Protein AF-A0A9E5MXY4-F1 (afdb_monomer_lite)

Structure (mmCIF, N/CA/C/O backbone):
data_AF-A0A9E5MXY4-F1
#
_entry.id   AF-A0A9E5MXY4-F1
#
loop_
_atom_site.group_PDB
_atom_site.id
_atom_site.type_symbol
_atom_site.label_atom_id
_atom_site.label_alt_id
_atom_site.label_comp_id
_atom_site.label_asym_id
_atom_site.label_entity_id
_atom_site.label_seq_id
_atom_site.pdbx_PDB_ins_code
_atom_site.Cartn_x
_atom_site.Cartn_y
_atom_site.Cartn_z
_atom_site.occupancy
_atom_site.B_iso_or_equiv
_atom_site.auth_seq_id
_atom_site.auth_comp_id
_atom_site.auth_asym_id
_atom_site.auth_atom_id
_atom_site.pdbx_PDB_model_num
ATOM 1 N N . GLY A 1 1 ? 35.445 -5.112 -4.995 1.00 61.84 1 GLY A N 1
ATOM 2 C CA . GLY A 1 1 ? 35.566 -5.121 -6.469 1.00 61.84 1 GLY A CA 1
ATOM 3 C C . GLY A 1 1 ? 35.209 -3.754 -7.022 1.00 61.84 1 GLY A C 1
ATOM 4 O O . GLY A 1 1 ? 34.317 -3.126 -6.463 1.00 61.84 1 GLY A O 1
ATOM 5 N N . ARG A 1 2 ? 35.888 -3.302 -8.089 1.00 61.91 2 ARG A N 1
ATOM 6 C CA . ARG A 1 2 ? 35.832 -1.924 -8.640 1.00 61.91 2 ARG A CA 1
ATOM 7 C C . ARG A 1 2 ? 34.419 -1.386 -8.935 1.00 61.91 2 ARG A C 1
ATOM 9 O O . ARG A 1 2 ? 34.213 -0.185 -8.882 1.00 61.91 2 ARG A O 1
ATOM 16 N N . VAL A 1 3 ? 33.445 -2.263 -9.176 1.00 61.88 3 VAL A N 1
ATOM 17 C CA . VAL A 1 3 ? 32.044 -1.904 -9.463 1.00 61.88 3 VAL A CA 1
ATOM 18 C C . VAL A 1 3 ? 31.298 -1.352 -8.233 1.00 61.88 3 VAL A C 1
ATOM 20 O O . VAL A 1 3 ? 30.581 -0.363 -8.342 1.00 61.88 3 VAL A O 1
ATOM 23 N N . ARG A 1 4 ? 31.509 -1.923 -7.036 1.00 56.97 4 ARG A N 1
ATOM 24 C CA . ARG A 1 4 ? 30.796 -1.516 -5.804 1.00 56.97 4 ARG A CA 1
ATOM 25 C C . ARG A 1 4 ? 31.234 -0.142 -5.281 1.00 56.97 4 ARG A C 1
ATOM 27 O O . ARG A 1 4 ? 30.448 0.538 -4.635 1.00 56.97 4 ARG A O 1
ATOM 34 N N . SER A 1 5 ? 32.482 0.253 -5.533 1.00 64.44 5 SER A N 1
ATOM 35 C CA . SER A 1 5 ? 33.083 1.457 -4.940 1.00 64.44 5 SER A CA 1
ATOM 36 C C . SER A 1 5 ? 32.657 2.771 -5.606 1.00 64.44 5 SER A C 1
ATOM 38 O O . SER A 1 5 ? 32.791 3.808 -4.971 1.00 64.44 5 SER A O 1
ATOM 40 N N . PHE A 1 6 ? 32.135 2.740 -6.841 1.00 71.62 6 PHE A N 1
ATOM 41 C CA . PHE A 1 6 ? 31.825 3.959 -7.612 1.00 71.62 6 PHE A CA 1
ATOM 42 C C . PHE A 1 6 ? 30.380 4.047 -8.134 1.00 71.62 6 PHE A C 1
ATOM 44 O O . PHE A 1 6 ? 29.946 5.132 -8.500 1.00 71.62 6 PHE A O 1
ATOM 51 N N . PHE A 1 7 ? 29.616 2.946 -8.145 1.00 74.25 7 PHE A N 1
ATOM 52 C CA . PHE A 1 7 ? 28.270 2.897 -8.748 1.00 74.25 7 PHE A CA 1
ATOM 53 C C . PHE A 1 7 ? 27.161 2.477 -7.771 1.00 74.25 7 PHE A C 1
ATOM 55 O O . PHE A 1 7 ? 26.066 2.095 -8.186 1.00 74.25 7 PHE A O 1
ATOM 62 N N . GLY A 1 8 ? 27.439 2.515 -6.465 1.00 83.25 8 GLY A N 1
ATOM 63 C CA . GLY A 1 8 ? 26.486 2.095 -5.440 1.00 83.25 8 GLY A CA 1
ATOM 64 C C . GLY A 1 8 ? 26.069 0.628 -5.595 1.00 83.25 8 GLY A C 1
ATOM 65 O O . GLY A 1 8 ? 26.885 -0.247 -5.895 1.00 83.25 8 GLY A O 1
ATOM 66 N N . ASN A 1 9 ? 24.785 0.339 -5.370 1.00 89.06 9 ASN A N 1
ATOM 67 C CA . ASN A 1 9 ? 24.252 -1.017 -5.498 1.00 89.06 9 ASN A CA 1
ATOM 68 C C . ASN A 1 9 ? 23.867 -1.335 -6.952 1.00 89.06 9 ASN A C 1
ATOM 70 O O . ASN A 1 9 ? 22.700 -1.266 -7.340 1.00 89.06 9 ASN A O 1
ATOM 74 N N . THR A 1 10 ? 24.858 -1.724 -7.753 1.00 89.44 10 THR A N 1
ATOM 75 C CA . THR A 1 10 ? 24.686 -2.037 -9.180 1.00 89.44 10 THR A CA 1
ATOM 76 C C . THR A 1 10 ? 23.629 -3.114 -9.442 1.00 89.44 10 THR A C 1
ATOM 78 O O . THR A 1 10 ? 22.889 -3.012 -10.415 1.00 89.44 10 THR A O 1
ATOM 81 N N . GLY A 1 11 ? 23.489 -4.115 -8.566 1.00 90.31 11 GLY A N 1
ATOM 82 C CA . GLY A 1 11 ? 22.468 -5.157 -8.724 1.00 90.31 11 GLY A CA 1
ATOM 83 C C . GLY A 1 11 ? 21.037 -4.613 -8.643 1.00 90.31 11 GLY A C 1
ATOM 84 O O . GLY A 1 11 ? 20.167 -5.040 -9.400 1.00 90.31 11 GLY A O 1
ATOM 85 N N . VAL A 1 12 ? 20.788 -3.627 -7.775 1.00 92.81 12 VAL A N 1
ATOM 86 C CA . VAL A 1 12 ? 19.482 -2.949 -7.688 1.00 92.81 12 VAL A CA 1
ATOM 87 C C . VAL A 1 12 ? 19.212 -2.114 -8.940 1.00 92.81 12 VAL A C 1
ATOM 89 O O . VAL A 1 12 ? 18.092 -2.133 -9.448 1.00 92.81 12 VAL A O 1
ATOM 92 N N . LEU A 1 13 ? 20.235 -1.447 -9.482 1.00 91.94 13 LEU A N 1
ATOM 93 C CA . LEU A 1 13 ? 20.106 -0.688 -10.729 1.00 91.94 13 LEU A CA 1
ATOM 94 C C . LEU A 1 13 ? 19.746 -1.596 -11.911 1.00 91.94 13 LEU A C 1
ATOM 96 O O . LEU A 1 13 ? 18.843 -1.271 -12.675 1.00 91.94 13 LEU A O 1
ATOM 100 N N . VAL A 1 14 ? 20.377 -2.769 -12.020 1.00 95.06 14 VAL A N 1
ATOM 101 C CA . VAL A 1 14 ? 20.033 -3.756 -13.057 1.00 95.06 14 VAL A CA 1
ATOM 102 C C . VAL A 1 14 ? 18.576 -4.206 -12.923 1.00 95.06 14 VAL A C 1
ATOM 104 O O . VAL A 1 14 ? 17.852 -4.213 -13.914 1.00 95.06 14 VAL A O 1
ATOM 107 N N . ARG A 1 15 ? 18.101 -4.504 -11.704 1.00 96.31 15 ARG A N 1
ATOM 108 C CA . ARG A 1 15 ? 16.687 -4.863 -11.471 1.00 96.31 15 ARG A CA 1
ATOM 109 C C . ARG A 1 15 ? 15.727 -3.758 -11.917 1.00 96.31 15 ARG A C 1
ATOM 111 O O . ARG A 1 15 ? 14.704 -4.059 -12.526 1.00 96.31 15 ARG A O 1
ATOM 118 N N . MET A 1 16 ? 16.060 -2.500 -11.630 1.00 96.00 16 MET A N 1
ATOM 119 C CA . MET A 1 16 ? 15.270 -1.339 -12.044 1.00 96.00 16 MET A CA 1
ATOM 120 C C . MET A 1 16 ? 15.221 -1.203 -13.572 1.00 96.00 16 MET A C 1
ATOM 122 O O . MET A 1 16 ? 14.133 -1.072 -14.129 1.00 96.00 16 MET A O 1
ATOM 126 N N . VAL A 1 17 ? 16.360 -1.329 -14.259 1.00 97.50 17 VAL A N 1
ATOM 127 C CA . VAL A 1 17 ? 16.419 -1.281 -15.730 1.00 97.50 17 VAL A CA 1
ATOM 128 C C . VAL A 1 17 ? 15.615 -2.424 -16.352 1.00 97.50 17 VAL A C 1
ATOM 130 O O . VAL A 1 17 ? 14.808 -2.181 -17.246 1.00 97.50 17 VAL A O 1
ATOM 133 N N . CYS A 1 18 ? 15.758 -3.655 -15.849 1.00 98.12 18 CYS A N 1
ATOM 134 C CA . CYS A 1 18 ? 14.956 -4.790 -16.311 1.00 98.12 18 CYS A CA 1
ATOM 135 C C . CYS A 1 18 ? 13.452 -4.533 -16.139 1.00 98.12 18 CYS A C 1
ATOM 137 O O . CYS A 1 18 ? 12.685 -4.826 -17.052 1.00 98.12 18 CYS A O 1
ATOM 139 N N . TYR A 1 19 ? 13.026 -3.958 -15.009 1.00 98.19 19 TYR A N 1
ATOM 140 C CA . TYR A 1 19 ? 11.623 -3.611 -14.768 1.00 98.19 19 TYR A CA 1
ATOM 141 C C . TYR A 1 19 ? 11.105 -2.575 -15.776 1.00 98.19 19 TYR A C 1
ATOM 143 O O . TYR A 1 19 ? 10.071 -2.796 -16.407 1.00 98.19 19 TYR A O 1
ATOM 151 N N . LEU A 1 20 ? 11.843 -1.477 -15.976 1.00 98.19 20 LEU A N 1
ATOM 152 C CA . LEU A 1 20 ? 11.464 -0.429 -16.927 1.00 98.19 20 LEU A CA 1
ATOM 153 C C . LEU A 1 20 ? 11.340 -0.970 -18.354 1.00 98.19 20 LEU A C 1
ATOM 155 O O . LEU A 1 20 ? 10.332 -0.728 -19.015 1.00 98.19 20 LEU A O 1
ATOM 159 N N . LEU A 1 21 ? 12.345 -1.722 -18.814 1.00 98.12 21 LEU A N 1
ATOM 160 C CA . LEU A 1 21 ? 12.373 -2.265 -20.172 1.00 98.12 21 LEU A CA 1
ATOM 161 C C . LEU A 1 21 ? 11.297 -3.334 -20.394 1.00 98.12 21 LEU A C 1
ATOM 163 O O . LEU A 1 21 ? 10.699 -3.367 -21.464 1.00 98.12 21 LEU A O 1
ATOM 167 N N . SER A 1 22 ? 11.007 -4.170 -19.390 1.00 98.19 22 SER A N 1
ATOM 168 C CA . SER A 1 22 ? 9.979 -5.219 -19.508 1.00 98.19 22 SER A CA 1
ATOM 169 C C . SER A 1 22 ? 8.564 -4.648 -19.605 1.00 98.19 22 SER A C 1
ATOM 171 O O . SER A 1 22 ? 7.704 -5.236 -20.255 1.00 98.19 22 SER A O 1
ATOM 173 N N . HIS A 1 23 ? 8.300 -3.512 -18.951 1.00 98.19 23 HIS A N 1
ATOM 174 C CA . HIS A 1 23 ? 6.985 -2.873 -18.990 1.00 98.19 23 HIS A CA 1
ATOM 175 C C . HIS A 1 23 ? 6.825 -1.892 -20.158 1.00 98.19 23 HIS A C 1
ATOM 177 O O . HIS A 1 23 ? 5.727 -1.783 -20.711 1.00 98.19 23 HIS A O 1
ATOM 183 N N . GLY A 1 24 ? 7.880 -1.161 -20.524 1.00 98.25 24 GLY A N 1
ATOM 184 C CA . GLY A 1 24 ? 7.789 -0.060 -21.480 1.00 98.25 24 GLY A CA 1
ATOM 185 C C . GLY A 1 24 ? 6.868 1.082 -21.004 1.00 98.25 24 GLY A C 1
ATOM 186 O O . GLY A 1 24 ? 6.272 1.012 -19.924 1.00 98.25 24 GLY A O 1
ATOM 187 N N . PRO A 1 25 ? 6.718 2.157 -21.796 1.00 98.12 25 PRO A N 1
ATOM 188 C CA . PRO A 1 25 ? 5.959 3.344 -21.389 1.00 98.12 25 PRO A CA 1
ATOM 189 C C . PRO A 1 25 ? 4.484 3.034 -21.086 1.00 98.12 25 PRO A C 1
ATOM 191 O O . PRO A 1 25 ? 3.965 3.421 -20.036 1.00 98.12 25 PRO A O 1
ATOM 194 N N . ASP A 1 26 ? 3.818 2.271 -21.954 1.00 98.25 26 ASP A N 1
ATOM 195 C CA . ASP A 1 26 ? 2.404 1.935 -21.769 1.00 98.25 26 ASP A CA 1
ATOM 196 C C . ASP A 1 26 ? 2.180 0.970 -20.602 1.00 98.25 26 ASP A C 1
ATOM 198 O O . ASP A 1 26 ? 1.177 1.066 -19.892 1.00 98.25 26 ASP A O 1
ATOM 202 N N . GLY A 1 27 ? 3.111 0.037 -20.372 1.00 98.44 27 GLY A N 1
ATOM 203 C CA . GLY A 1 27 ? 3.033 -0.883 -19.241 1.00 98.44 27 GLY A CA 1
ATOM 204 C C . GLY A 1 27 ? 3.195 -0.159 -17.913 1.00 98.44 27 GLY A C 1
ATOM 205 O O . GLY A 1 27 ? 2.398 -0.392 -17.008 1.00 98.44 27 GLY A O 1
ATOM 206 N N . LEU A 1 28 ? 4.149 0.771 -17.812 1.00 98.44 28 LEU A N 1
ATOM 207 C CA . LEU A 1 28 ? 4.334 1.588 -16.611 1.00 98.44 28 LEU A CA 1
ATOM 208 C C . LEU A 1 28 ? 3.105 2.462 -16.328 1.00 98.44 28 LEU A C 1
ATOM 210 O O . LEU A 1 28 ? 2.667 2.554 -15.179 1.00 98.44 28 LEU A O 1
ATOM 214 N N . ARG A 1 29 ? 2.481 3.026 -17.372 1.00 98.38 29 ARG A N 1
ATOM 215 C CA . ARG A 1 29 ? 1.210 3.751 -17.233 1.00 98.38 29 ARG A CA 1
ATOM 216 C C . ARG A 1 29 ? 0.104 2.856 -16.668 1.00 98.38 29 ARG A C 1
ATOM 218 O O . ARG A 1 29 ? -0.583 3.266 -15.733 1.00 98.38 29 ARG A O 1
ATOM 225 N N . ARG A 1 30 ? -0.043 1.631 -17.186 1.00 98.44 30 ARG A N 1
ATOM 226 C CA . ARG A 1 30 ? -1.027 0.657 -16.680 1.00 98.44 30 ARG A CA 1
ATOM 227 C C . ARG A 1 30 ? -0.751 0.245 -15.237 1.00 98.44 30 ARG A C 1
ATOM 229 O O . ARG A 1 30 ? -1.693 0.151 -14.459 1.00 98.44 30 ARG A O 1
ATOM 236 N N . VAL A 1 31 ? 0.512 0.037 -14.857 1.00 98.31 31 VAL A N 1
ATOM 237 C CA . VAL A 1 31 ? 0.884 -0.278 -13.465 1.00 98.31 31 VAL A CA 1
ATOM 238 C C . VAL A 1 31 ? 0.403 0.823 -12.520 1.00 98.31 31 VAL A C 1
ATOM 240 O O . VAL A 1 31 ? -0.267 0.525 -11.533 1.00 98.31 31 VAL A O 1
ATOM 243 N N . ALA A 1 32 ? 0.679 2.090 -12.842 1.00 98.19 32 ALA A N 1
ATOM 244 C CA . ALA A 1 32 ? 0.254 3.218 -12.016 1.00 98.19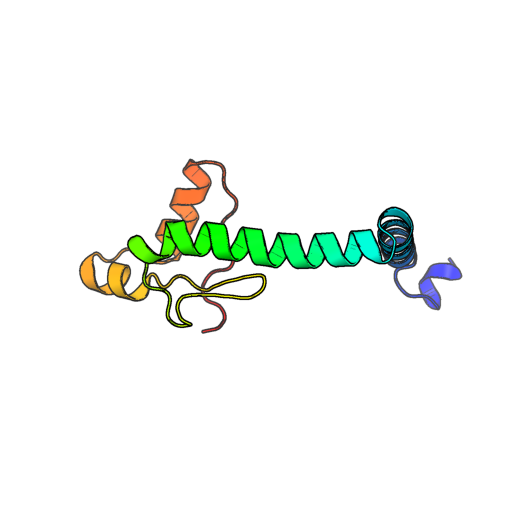 32 ALA A CA 1
ATOM 245 C C . ALA A 1 32 ? -1.280 3.330 -11.926 1.00 98.19 32 ALA A C 1
ATOM 247 O O . ALA A 1 32 ? -1.830 3.526 -10.843 1.00 98.19 32 ALA A O 1
ATOM 248 N N . GLN A 1 33 ? -1.985 3.154 -13.048 1.00 98.38 33 GLN A N 1
ATOM 249 C CA . GLN A 1 33 ? -3.451 3.166 -13.079 1.00 98.38 33 GLN A CA 1
ATOM 250 C C . GLN A 1 33 ? -4.054 2.034 -12.238 1.00 98.38 33 GLN A C 1
ATOM 252 O O . GLN A 1 33 ? -4.985 2.272 -11.469 1.00 98.38 33 GLN A O 1
ATOM 257 N N . ASN A 1 34 ? -3.495 0.826 -12.335 1.00 98.56 34 ASN A N 1
ATOM 258 C CA . ASN A 1 34 ? -3.945 -0.328 -11.564 1.00 98.56 34 ASN A CA 1
ATOM 259 C C . ASN A 1 34 ? -3.684 -0.152 -10.065 1.00 98.56 34 ASN A C 1
ATOM 261 O O . ASN A 1 34 ? -4.532 -0.536 -9.265 1.00 98.56 34 ASN A O 1
ATOM 265 N N . ALA A 1 35 ? -2.565 0.463 -9.668 1.00 98.50 35 ALA A N 1
ATOM 266 C CA . ALA A 1 35 ? -2.299 0.772 -8.262 1.00 98.50 35 ALA A CA 1
ATOM 267 C C . ALA A 1 35 ? -3.395 1.676 -7.671 1.00 98.50 35 ALA A C 1
ATOM 269 O O . ALA A 1 35 ? -3.953 1.370 -6.617 1.00 98.50 35 ALA A O 1
ATOM 270 N N . VAL A 1 36 ? -3.773 2.736 -8.396 1.00 98.19 36 VAL A N 1
ATOM 271 C CA . VAL A 1 36 ? -4.858 3.639 -7.982 1.00 98.19 36 VAL A CA 1
ATOM 272 C C . VAL A 1 36 ? -6.212 2.925 -7.971 1.00 98.19 36 VAL A C 1
ATOM 274 O O . VAL A 1 36 ? -6.985 3.075 -7.025 1.00 98.19 36 VAL A O 1
ATOM 277 N N . LEU A 1 37 ? -6.511 2.122 -8.995 1.00 98.25 37 LEU A N 1
ATOM 278 C CA . LEU A 1 37 ? -7.764 1.368 -9.075 1.00 98.25 37 LEU A CA 1
ATOM 279 C C . LEU A 1 37 ? -7.911 0.387 -7.904 1.00 98.25 37 LEU A C 1
ATOM 281 O O . LEU A 1 37 ? -8.950 0.371 -7.246 1.00 98.25 37 LEU A O 1
ATOM 285 N N . ASN A 1 38 ? -6.868 -0.391 -7.615 1.00 98.44 38 ASN A N 1
ATOM 286 C CA . ASN A 1 38 ? -6.872 -1.385 -6.544 1.00 98.44 38 ASN A CA 1
ATOM 287 C C . ASN A 1 38 ? -7.060 -0.734 -5.167 1.00 98.44 38 ASN A C 1
ATOM 289 O O . ASN A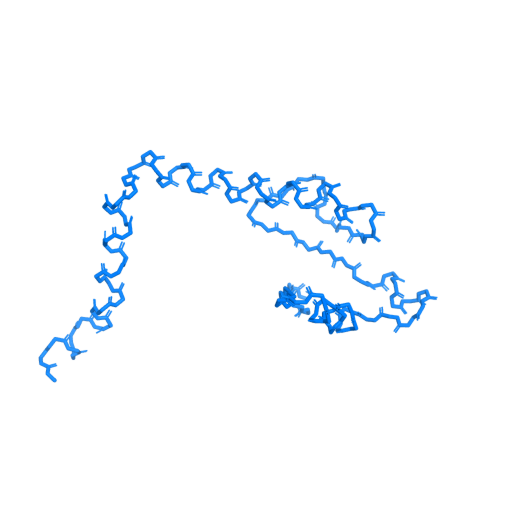 1 38 ? -7.857 -1.222 -4.363 1.00 98.44 38 ASN A O 1
ATOM 293 N N . ALA A 1 39 ? -6.383 0.389 -4.909 1.00 97.69 39 ALA A N 1
ATOM 294 C CA . ALA A 1 39 ? -6.534 1.132 -3.660 1.00 97.69 39 ALA A CA 1
ATOM 295 C C . ALA A 1 39 ? -7.967 1.652 -3.478 1.00 97.69 39 ALA A C 1
ATOM 297 O O . ALA A 1 39 ? -8.567 1.461 -2.421 1.00 97.69 39 ALA A O 1
ATOM 298 N N . ASN A 1 40 ? -8.561 2.226 -4.528 1.00 97.50 40 ASN A N 1
ATOM 299 C CA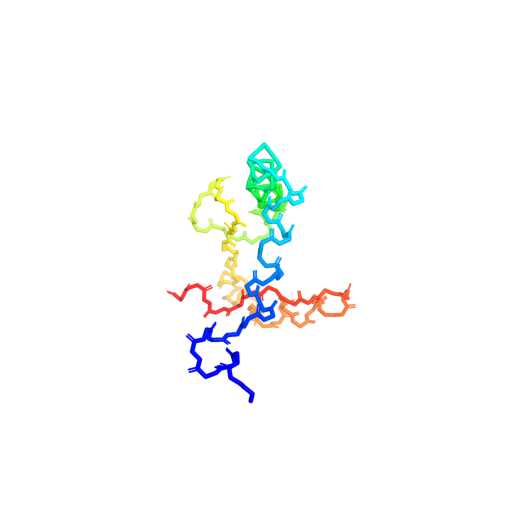 . ASN A 1 40 ? -9.939 2.717 -4.478 1.00 97.50 40 ASN A CA 1
ATOM 300 C C . ASN A 1 40 ? -10.975 1.589 -4.371 1.00 97.50 40 ASN A C 1
ATOM 302 O O . ASN A 1 40 ? -11.998 1.752 -3.701 1.00 97.50 40 ASN A O 1
ATOM 306 N N . TYR A 1 41 ? -10.711 0.429 -4.978 1.00 97.75 41 TYR A N 1
ATOM 307 C CA . TYR A 1 41 ? -11.544 -0.753 -4.787 1.00 97.75 41 TYR A CA 1
ATOM 308 C C . TYR A 1 41 ? -11.550 -1.179 -3.315 1.00 97.75 41 TYR A C 1
ATOM 310 O O . TYR A 1 41 ? -12.624 -1.305 -2.727 1.00 97.75 41 TYR A O 1
ATOM 318 N N . LEU A 1 42 ? -10.380 -1.320 -2.685 1.00 96.62 42 LEU A N 1
ATOM 319 C CA . LEU A 1 42 ? -10.293 -1.659 -1.261 1.00 96.62 42 LEU A CA 1
ATOM 320 C C . LEU A 1 42 ? -10.938 -0.589 -0.373 1.00 96.62 42 LEU A C 1
ATOM 322 O O . LEU A 1 42 ? -11.710 -0.932 0.522 1.00 96.62 42 LEU A O 1
ATOM 326 N N . LEU A 1 43 ? -10.716 0.694 -0.667 1.00 96.31 43 LEU A N 1
ATOM 327 C CA . LEU A 1 43 ? -11.366 1.808 0.024 1.00 96.31 43 LEU A CA 1
ATOM 328 C C . LEU A 1 43 ? -12.895 1.667 0.006 1.00 96.31 43 LEU A C 1
ATOM 330 O O . LEU A 1 43 ? -13.541 1.799 1.046 1.00 96.31 43 LEU A O 1
ATOM 334 N N . SER A 1 44 ? -13.480 1.336 -1.151 1.00 95.56 44 SER A N 1
ATOM 335 C CA . SER A 1 44 ? -14.931 1.151 -1.293 1.00 95.56 44 SER A CA 1
ATOM 336 C C . SER A 1 44 ? -15.487 0.040 -0.399 1.00 95.56 44 SER A C 1
ATOM 338 O O . SER A 1 44 ? -16.631 0.121 0.038 1.00 95.56 44 SER A O 1
ATOM 340 N N . ARG A 1 45 ? -14.670 -0.972 -0.083 1.00 95.19 45 ARG A N 1
ATOM 341 C CA . ARG A 1 45 ? -15.042 -2.099 0.782 1.00 95.19 45 ARG A CA 1
ATOM 342 C C . ARG A 1 45 ? -14.822 -1.789 2.263 1.00 95.19 45 ARG A C 1
ATOM 344 O O . ARG A 1 45 ? -15.603 -2.243 3.092 1.00 95.19 45 ARG A O 1
ATOM 351 N N . VAL A 1 46 ? -13.782 -1.022 2.594 1.00 94.69 46 VAL A N 1
ATOM 352 C CA . VAL A 1 46 ? -13.352 -0.768 3.981 1.00 94.69 46 VAL A CA 1
ATOM 353 C C . VAL A 1 46 ? -14.059 0.428 4.615 1.00 94.69 46 VAL A C 1
ATOM 355 O O . VAL A 1 46 ? -14.345 0.385 5.811 1.00 94.69 46 VAL A O 1
ATOM 358 N N . LYS A 1 47 ? -14.402 1.469 3.844 1.00 93.44 47 LYS A N 1
ATOM 359 C CA . LYS A 1 47 ? -14.970 2.730 4.368 1.00 93.44 47 LYS A CA 1
ATOM 360 C C . LYS A 1 47 ? -16.288 2.579 5.139 1.00 93.44 47 LYS A C 1
ATOM 362 O O . LYS A 1 47 ? -16.682 3.476 5.875 1.00 93.44 47 LYS A O 1
ATOM 367 N N . HIS A 1 48 ? -16.984 1.460 4.950 1.00 91.38 48 HIS A N 1
ATOM 368 C CA . HIS A 1 48 ? -18.220 1.130 5.664 1.00 91.38 48 HIS A CA 1
ATOM 369 C C . HIS A 1 48 ? -17.971 0.456 7.025 1.00 91.38 48 HIS A C 1
ATOM 371 O O . HIS A 1 48 ? -18.898 0.326 7.817 1.00 91.38 48 HIS A O 1
ATOM 377 N N . ILE A 1 49 ? -16.734 0.024 7.289 1.00 92.88 49 ILE A N 1
ATOM 378 C CA . ILE A 1 49 ? -16.320 -0.716 8.490 1.00 92.88 49 ILE A CA 1
ATOM 379 C C . ILE A 1 49 ? -15.476 0.181 9.401 1.00 92.88 49 ILE A C 1
ATOM 381 O O . ILE A 1 49 ? -15.700 0.226 10.609 1.00 92.88 49 ILE A O 1
ATOM 385 N N . LEU A 1 50 ? -14.513 0.903 8.823 1.00 93.69 50 LEU A N 1
ATOM 386 C CA . LEU A 1 50 ? -13.629 1.824 9.534 1.00 93.69 50 LEU A CA 1
ATOM 387 C C . LEU A 1 50 ? -13.741 3.234 8.936 1.00 93.69 50 LEU A C 1
ATOM 389 O O . LEU A 1 50 ? -13.779 3.362 7.710 1.00 93.69 50 LEU A O 1
ATOM 393 N N . PRO A 1 51 ? -13.759 4.293 9.767 1.00 92.75 51 PRO A N 1
ATOM 394 C CA . PRO A 1 51 ? -13.678 5.670 9.289 1.00 92.75 51 PRO A CA 1
ATOM 395 C C . PRO A 1 51 ? -12.439 5.917 8.417 1.00 92.75 51 PRO A C 1
ATOM 397 O O . PRO A 1 51 ? -11.336 5.509 8.777 1.00 92.75 51 PRO A O 1
ATOM 400 N N . VAL A 1 52 ? -12.611 6.639 7.308 1.00 93.19 52 VAL A N 1
ATOM 401 C CA . VAL A 1 52 ? -11.526 7.073 6.413 1.00 93.19 52 VAL A CA 1
ATOM 402 C C . VAL A 1 52 ? -11.540 8.606 6.359 1.00 93.19 52 VAL A C 1
ATOM 404 O O . VAL A 1 52 ? -12.500 9.163 5.824 1.00 93.19 52 VAL A O 1
ATOM 407 N N . PRO A 1 53 ? -10.544 9.296 6.945 1.00 83.00 53 PRO A N 1
ATOM 408 C CA . PRO A 1 53 ? -10.580 10.751 7.097 1.00 83.00 53 PRO A CA 1
ATOM 409 C C . PRO A 1 53 ? -10.459 11.521 5.771 1.00 83.00 53 PRO A C 1
ATOM 411 O O . PRO A 1 53 ? -11.168 12.506 5.586 1.00 83.00 53 PRO A O 1
ATOM 414 N N . ASP A 1 54 ? -9.653 11.044 4.817 1.00 77.50 54 ASP A N 1
ATOM 415 C CA . ASP A 1 54 ? -9.318 11.788 3.586 1.00 77.50 54 ASP A CA 1
ATOM 416 C C . ASP A 1 54 ? -10.305 11.588 2.413 1.00 77.50 54 ASP A C 1
ATOM 418 O O . ASP A 1 54 ? -9.972 11.775 1.242 1.00 77.50 54 ASP A O 1
ATOM 422 N N . GLY A 1 55 ? -11.562 11.244 2.709 1.00 71.56 55 GLY A N 1
ATOM 423 C CA . GLY A 1 55 ? -12.661 11.293 1.738 1.00 71.56 55 GLY A CA 1
ATOM 424 C C . GLY A 1 55 ? -12.958 9.995 0.970 1.00 71.56 55 GLY A C 1
ATOM 425 O O . GLY A 1 55 ? -12.692 8.884 1.421 1.00 71.56 55 GLY A O 1
ATOM 426 N N . GLN A 1 56 ? -13.631 10.137 -0.182 1.00 82.81 56 GLN A N 1
ATOM 427 C CA . GLN A 1 56 ? -14.261 9.028 -0.930 1.00 82.81 56 GLN A CA 1
ATOM 428 C C . GLN A 1 56 ? -13.363 8.387 -1.999 1.00 82.81 56 GLN A C 1
ATOM 430 O O . GLN A 1 56 ? -13.727 7.344 -2.547 1.00 82.81 56 GLN A O 1
ATOM 435 N N . ARG A 1 57 ? -12.232 9.020 -2.327 1.00 91.88 57 ARG A N 1
ATOM 436 C CA . ARG A 1 57 ? -11.300 8.588 -3.372 1.00 91.88 57 ARG A CA 1
ATOM 437 C C . ARG A 1 57 ? -9.871 8.862 -2.925 1.00 91.88 57 ARG A C 1
ATOM 439 O O . ARG A 1 57 ? -9.612 9.901 -2.332 1.00 91.88 57 ARG A O 1
ATOM 446 N N . CYS A 1 58 ? -8.955 7.969 -3.267 1.00 94.81 58 CYS A N 1
ATOM 447 C CA . CYS A 1 58 ? -7.538 8.098 -2.951 1.00 94.81 58 CYS A CA 1
ATOM 448 C C . CYS A 1 58 ? -6.643 7.891 -4.184 1.00 94.81 58 CYS A C 1
ATOM 450 O O . CYS A 1 58 ? -7.129 7.598 -5.281 1.00 94.81 58 CYS A O 1
ATOM 452 N N . MET A 1 59 ? -5.330 8.067 -4.007 1.00 95.44 59 MET A N 1
ATOM 453 C CA . MET A 1 59 ? -4.330 7.715 -5.019 1.00 95.44 59 MET A CA 1
ATOM 454 C C . MET A 1 59 ? -3.973 6.227 -4.891 1.00 95.44 59 MET A C 1
ATOM 456 O O . MET A 1 59 ? -4.836 5.388 -5.120 1.00 95.44 59 MET A O 1
ATOM 460 N N . HIS A 1 60 ? -2.731 5.876 -4.559 1.00 96.75 60 HIS A N 1
ATOM 461 C CA . HIS A 1 60 ? -2.273 4.480 -4.505 1.00 96.75 60 HIS A CA 1
ATOM 462 C C . HIS A 1 60 ? -2.405 3.833 -3.115 1.00 96.75 60 HIS A C 1
ATOM 464 O O . HIS A 1 60 ? -2.088 2.658 -2.959 1.00 96.75 60 HIS A O 1
ATOM 470 N N . GLU A 1 61 ? -2.890 4.577 -2.121 1.00 96.44 61 GLU A N 1
ATOM 471 C CA . GLU A 1 61 ? -3.090 4.127 -0.742 1.00 96.44 61 GLU A CA 1
ATOM 472 C C . GLU A 1 61 ? -4.152 4.985 -0.039 1.00 96.44 61 GLU A C 1
ATOM 474 O O . GLU A 1 61 ? -4.550 6.027 -0.561 1.00 96.44 61 GLU A O 1
ATOM 479 N N . PHE A 1 62 ? -4.637 4.543 1.123 1.00 95.56 62 PHE A N 1
ATOM 480 C CA . PHE A 1 62 ? -5.558 5.294 1.984 1.00 95.56 62 PHE A CA 1
ATOM 481 C C . PHE A 1 62 ? -5.367 4.906 3.456 1.00 95.56 62 PHE A C 1
ATOM 483 O O . PHE A 1 62 ? -4.869 3.820 3.755 1.00 95.56 62 PHE A O 1
ATOM 490 N N . VAL A 1 63 ? -5.823 5.765 4.371 1.00 94.75 63 VAL A N 1
ATOM 491 C CA . VAL A 1 63 ? -5.775 5.526 5.821 1.00 94.75 63 VAL A CA 1
ATOM 492 C C . VAL A 1 63 ? -7.155 5.127 6.343 1.00 94.75 63 VAL A C 1
ATOM 494 O O . VAL A 1 63 ? -8.135 5.836 6.133 1.00 94.75 63 VAL A O 1
ATOM 497 N N . ALA A 1 64 ? -7.236 4.010 7.067 1.00 94.62 64 ALA A N 1
ATOM 498 C CA . ALA A 1 64 ? -8.433 3.601 7.801 1.00 94.62 64 ALA A CA 1
ATOM 499 C C . ALA A 1 64 ? -8.196 3.744 9.312 1.00 94.62 64 ALA A C 1
ATOM 501 O O . ALA A 1 64 ? -7.295 3.123 9.875 1.00 94.62 64 ALA A O 1
ATOM 502 N N . SER A 1 65 ? -9.003 4.568 9.978 1.00 94.06 65 SER A N 1
ATOM 503 C CA . SER A 1 65 ? -8.813 4.918 11.384 1.00 94.06 65 SER A CA 1
ATOM 504 C C . SER A 1 65 ? -9.517 3.942 12.323 1.00 94.06 65 SER A C 1
ATOM 506 O O . SER A 1 65 ? -10.736 3.788 12.298 1.00 94.06 65 SER A O 1
ATOM 508 N N . ALA A 1 66 ? -8.750 3.341 13.234 1.00 94.88 66 ALA A N 1
ATOM 509 C CA . ALA A 1 66 ? -9.281 2.549 14.343 1.00 94.88 66 ALA A CA 1
ATOM 510 C C . ALA A 1 66 ? -9.641 3.402 15.578 1.00 94.88 66 ALA A C 1
ATOM 512 O O . ALA A 1 66 ? -10.035 2.848 16.601 1.00 94.88 66 ALA A O 1
ATOM 513 N N . ALA A 1 67 ? -9.512 4.737 15.520 1.00 94.00 67 ALA A N 1
ATOM 514 C CA . ALA A 1 67 ? -9.676 5.608 16.689 1.00 94.00 67 ALA A CA 1
ATOM 515 C C . ALA A 1 67 ? -11.063 5.476 17.338 1.00 94.00 67 ALA A C 1
ATOM 517 O O . ALA A 1 67 ? -11.165 5.321 18.554 1.00 94.00 67 ALA A O 1
ATOM 518 N N . LYS A 1 68 ? -12.121 5.453 16.517 1.00 93.56 68 LYS A N 1
ATOM 519 C CA . LYS A 1 68 ? -13.494 5.252 16.995 1.00 93.56 68 LYS A CA 1
ATOM 520 C C . LYS A 1 68 ? -13.666 3.884 17.660 1.00 93.56 68 LYS A C 1
ATOM 522 O O . LYS A 1 68 ? -14.213 3.789 18.749 1.00 93.56 68 LYS A O 1
ATOM 527 N N . LEU A 1 69 ? -13.138 2.830 17.038 1.00 95.38 69 LEU A N 1
ATOM 528 C CA . LEU A 1 69 ? -13.235 1.472 17.573 1.00 95.38 69 LEU A CA 1
ATOM 529 C C . LEU A 1 69 ? -12.481 1.321 18.906 1.00 95.38 69 LEU A C 1
ATOM 531 O O . LEU A 1 69 ? -12.948 0.625 19.808 1.00 95.38 69 LEU A O 1
ATOM 535 N N . LYS A 1 70 ? -11.352 2.020 19.051 1.00 96.25 70 LYS A N 1
ATOM 536 C CA . LYS A 1 70 ? -10.587 2.075 20.297 1.00 96.25 70 LYS A CA 1
ATOM 537 C C . LYS A 1 70 ? -11.361 2.785 21.404 1.00 96.25 70 LYS A C 1
ATOM 539 O O . LYS A 1 70 ? -11.376 2.284 22.522 1.00 96.25 70 LYS A O 1
ATOM 544 N N . ALA A 1 71 ? -12.005 3.911 21.100 1.00 96.38 71 ALA A N 1
ATOM 545 C CA . ALA A 1 71 ? -12.821 4.640 22.068 1.00 96.38 71 ALA A CA 1
ATOM 546 C C . ALA A 1 71 ? -14.049 3.827 22.515 1.00 96.38 71 ALA A C 1
ATOM 548 O O . ALA A 1 71 ? -14.309 3.723 23.709 1.00 96.38 71 ALA A O 1
ATOM 549 N N . ASP A 1 72 ? -14.752 3.201 21.568 1.00 96.62 72 ASP A N 1
ATOM 550 C CA . ASP A 1 72 ? -16.020 2.515 21.840 1.00 96.62 72 ASP A CA 1
ATOM 551 C C . ASP A 1 72 ? -15.830 1.118 22.460 1.00 96.62 72 ASP A C 1
ATOM 553 O O . ASP A 1 72 ? -16.686 0.644 23.204 1.00 96.62 72 ASP A O 1
ATOM 557 N N . ARG A 1 73 ? -14.749 0.407 22.101 1.00 96.44 73 ARG A N 1
ATOM 558 C CA . ARG A 1 73 ? -14.568 -1.025 22.424 1.00 96.44 73 ARG A CA 1
ATOM 559 C C . ARG A 1 73 ? -13.178 -1.398 22.934 1.00 96.44 73 ARG A C 1
ATOM 561 O O . ARG A 1 73 ? -12.917 -2.577 23.152 1.00 96.44 73 ARG A O 1
ATOM 568 N N . GLY A 1 74 ? -12.263 -0.441 23.067 1.00 97.06 74 GLY A N 1
ATOM 569 C CA . GLY A 1 74 ? -10.880 -0.705 23.477 1.00 97.06 74 GLY A CA 1
ATOM 570 C C . GLY A 1 74 ? -10.012 -1.404 22.423 1.00 97.06 74 GLY A C 1
ATOM 571 O O . GLY A 1 74 ? -8.856 -1.699 22.704 1.00 97.06 74 GLY A O 1
ATOM 572 N N . ILE A 1 75 ? -10.525 -1.648 21.210 1.00 97.19 75 ILE A N 1
ATOM 573 C CA . ILE A 1 75 ? -9.794 -2.354 20.146 1.00 97.19 75 ILE A CA 1
ATOM 574 C C . ILE A 1 75 ? -8.915 -1.361 19.380 1.00 97.19 75 ILE A C 1
ATOM 576 O O . ILE A 1 75 ? -9.408 -0.421 18.756 1.00 97.19 75 ILE A O 1
ATOM 580 N N . SER A 1 76 ? -7.604 -1.580 19.399 1.00 96.94 76 SER A N 1
ATOM 581 C CA . SER A 1 76 ? -6.612 -0.731 18.737 1.00 96.94 76 SER A CA 1
ATOM 582 C C . SER A 1 76 ? -6.303 -1.168 17.297 1.00 96.94 76 SER A C 1
ATOM 584 O O . SER A 1 76 ? -6.639 -2.271 16.864 1.00 96.94 76 SER A O 1
ATOM 586 N N . ALA A 1 77 ? -5.584 -0.320 16.549 1.00 96.12 77 ALA A N 1
ATOM 587 C CA . ALA A 1 77 ? -5.054 -0.690 15.232 1.00 96.12 77 ALA A CA 1
ATOM 588 C C . ALA A 1 77 ? -4.099 -1.899 15.307 1.00 96.12 77 ALA A C 1
ATOM 590 O O . ALA A 1 77 ? -4.066 -2.714 14.387 1.00 96.12 77 ALA A O 1
ATOM 591 N N . ALA A 1 78 ? -3.366 -2.053 16.417 1.00 97.38 78 ALA A N 1
ATOM 592 C CA . ALA A 1 78 ? -2.488 -3.201 16.642 1.00 97.38 78 ALA A CA 1
ATOM 593 C C . ALA A 1 78 ? -3.267 -4.513 16.829 1.00 97.38 78 ALA A C 1
ATOM 595 O O . ALA A 1 78 ? -2.801 -5.561 16.385 1.00 97.38 78 ALA A O 1
ATOM 596 N N . ASP A 1 79 ? -4.455 -4.467 17.435 1.00 97.69 79 ASP A N 1
ATOM 597 C CA . ASP A 1 79 ? -5.299 -5.656 17.597 1.00 97.69 79 ASP A CA 1
ATOM 598 C C . ASP A 1 79 ? -5.860 -6.113 16.248 1.00 97.69 79 ASP A C 1
ATOM 600 O O . ASP A 1 79 ? -5.821 -7.301 15.930 1.00 97.69 79 ASP A O 1
ATOM 604 N N . ILE A 1 80 ? -6.291 -5.166 15.405 1.00 96.75 80 ILE A N 1
ATOM 605 C CA . ILE A 1 80 ? -6.711 -5.450 14.025 1.00 96.75 80 ILE A CA 1
ATOM 606 C C . ILE A 1 80 ? -5.544 -6.040 13.223 1.00 96.75 80 ILE A C 1
ATOM 608 O O . ILE A 1 80 ? -5.715 -7.057 12.553 1.00 96.75 80 ILE A O 1
ATOM 612 N N . ALA A 1 81 ? -4.352 -5.444 13.319 1.00 97.44 81 ALA A N 1
ATOM 613 C CA . ALA A 1 81 ? -3.148 -5.938 12.655 1.00 97.44 81 ALA A CA 1
ATOM 614 C C . ALA A 1 81 ? -2.818 -7.380 13.067 1.00 97.44 81 ALA A C 1
ATOM 616 O O . ALA A 1 81 ? -2.614 -8.236 12.210 1.00 97.44 81 ALA A O 1
ATOM 617 N N . LYS A 1 82 ? -2.832 -7.683 14.370 1.00 97.81 82 LYS A N 1
ATOM 618 C CA . LYS A 1 82 ? -2.623 -9.051 14.861 1.00 97.81 82 LYS A CA 1
ATOM 619 C C . LYS A 1 82 ? -3.696 -10.006 14.362 1.00 97.81 82 LYS A C 1
ATOM 621 O O . LYS A 1 82 ? -3.366 -11.091 13.901 1.00 97.81 82 LYS A O 1
ATOM 626 N N . ARG A 1 83 ? -4.960 -9.576 14.360 1.00 97.81 83 ARG A N 1
ATOM 627 C CA . ARG A 1 83 ? -6.054 -10.414 13.876 1.00 97.81 83 ARG A CA 1
ATOM 628 C C . ARG A 1 83 ? -5.941 -10.721 12.382 1.00 97.81 83 ARG A C 1
ATOM 630 O O . ARG A 1 83 ? -6.288 -11.823 11.983 1.00 97.81 83 ARG A O 1
ATOM 637 N N . LEU A 1 84 ? -5.434 -9.800 11.558 1.00 97.69 84 LEU A N 1
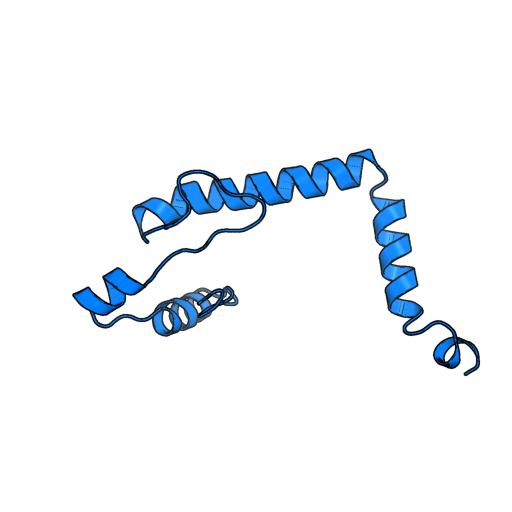ATOM 638 C CA . LEU A 1 84 ? -5.165 -10.059 10.135 1.00 97.69 84 LEU A CA 1
ATOM 639 C C . LEU A 1 84 ? -4.127 -11.170 9.925 1.00 97.69 84 LEU A C 1
ATOM 641 O O . LEU A 1 84 ? -4.265 -11.948 8.978 1.00 97.69 84 LEU A O 1
ATOM 645 N N . MET A 1 85 ? -3.144 -11.294 10.822 1.00 98.12 85 MET A N 1
ATOM 646 C CA . MET A 1 85 ? -2.155 -12.375 10.759 1.00 98.12 85 MET A CA 1
ATOM 647 C C . MET A 1 85 ? -2.793 -13.749 10.974 1.00 98.12 85 MET A C 1
ATOM 649 O O . MET A 1 85 ? -2.419 -14.693 10.283 1.00 98.12 85 MET A O 1
ATOM 653 N N . ASP A 1 86 ? -3.816 -13.853 11.827 1.00 98.50 86 ASP A N 1
ATOM 654 C CA . ASP A 1 86 ? -4.574 -15.101 12.000 1.00 98.50 86 ASP A CA 1
ATOM 655 C C . ASP A 1 86 ? -5.306 -15.531 10.714 1.00 98.50 86 ASP A C 1
ATOM 657 O O . ASP A 1 86 ? -5.595 -16.710 10.527 1.00 98.50 86 ASP A O 1
ATOM 661 N N . TYR A 1 87 ? -5.601 -14.583 9.816 1.00 98.00 87 TYR A N 1
ATOM 662 C CA . TYR A 1 87 ? -6.171 -14.841 8.488 1.00 98.00 87 TYR A CA 1
ATOM 663 C C . TYR A 1 87 ? -5.104 -14.995 7.388 1.00 98.00 87 TYR A C 1
ATOM 665 O O . TYR A 1 87 ? -5.453 -15.098 6.213 1.00 98.00 87 TYR A O 1
ATOM 673 N N . GLY A 1 88 ? -3.815 -15.008 7.740 1.00 97.88 88 GLY A N 1
ATOM 674 C CA . GLY A 1 88 ? -2.711 -15.192 6.796 1.00 97.88 88 GLY A CA 1
ATOM 675 C C . GLY A 1 88 ? -2.279 -13.928 6.048 1.00 97.88 88 GLY A C 1
ATOM 676 O O . GLY A 1 88 ? -1.581 -14.034 5.040 1.00 97.88 88 GLY A O 1
ATOM 677 N N . PHE A 1 89 ? -2.659 -12.735 6.519 1.00 97.81 89 PHE A N 1
ATOM 678 C CA . PHE A 1 89 ? -2.252 -11.469 5.907 1.00 97.81 89 PHE A CA 1
ATOM 679 C C . PHE A 1 89 ? -1.153 -10.776 6.710 1.00 97.81 89 PHE A C 1
ATOM 681 O O . PHE A 1 89 ? -1.265 -10.599 7.924 1.00 97.81 89 PHE A O 1
ATOM 688 N N . HIS A 1 90 ? -0.108 -10.313 6.015 1.00 97.56 90 HIS A N 1
ATOM 689 C CA . HIS A 1 90 ? 0.818 -9.356 6.611 1.00 97.56 90 HIS A CA 1
ATOM 690 C C . HIS A 1 90 ? 0.070 -8.040 6.884 1.00 97.56 90 HIS A C 1
ATOM 692 O O . HIS A 1 90 ? -0.635 -7.560 5.989 1.00 97.56 90 HIS A O 1
ATOM 698 N N . PRO A 1 91 ? 0.194 -7.453 8.085 1.00 96.75 91 PRO A N 1
ATOM 699 C CA . PRO A 1 91 ? -0.505 -6.218 8.397 1.00 96.75 91 PRO A CA 1
ATOM 700 C C . PRO A 1 91 ? -0.061 -5.048 7.508 1.00 96.75 91 PRO A C 1
ATOM 702 O O . PRO A 1 91 ? 1.094 -5.001 7.084 1.00 96.75 91 PRO A O 1
ATOM 705 N N . 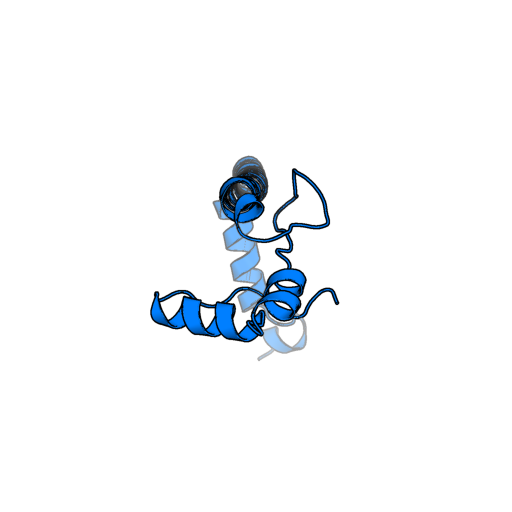PRO A 1 92 ? -0.949 -4.073 7.252 1.00 96.38 92 PRO A N 1
ATOM 706 C CA . PRO A 1 92 ? -0.556 -2.815 6.631 1.00 96.38 92 PRO A CA 1
ATOM 707 C C . PRO A 1 92 ? 0.290 -1.965 7.594 1.00 96.38 92 PRO A C 1
ATOM 709 O O . PRO A 1 92 ? 0.425 -2.278 8.780 1.00 96.38 92 PRO A O 1
ATOM 712 N N . THR A 1 93 ? 0.810 -0.840 7.098 1.00 96.62 93 THR A N 1
ATOM 713 C CA . THR A 1 93 ? 1.427 0.191 7.940 1.00 96.62 93 THR A CA 1
ATOM 714 C C . THR A 1 93 ? 0.433 0.673 8.998 1.00 96.62 93 THR A C 1
ATOM 716 O O . THR A 1 93 ? -0.700 1.035 8.683 1.00 96.62 93 THR A O 1
ATOM 719 N N . ILE A 1 94 ? 0.860 0.685 10.259 1.00 95.50 94 ILE A N 1
ATOM 720 C CA . ILE A 1 94 ? 0.076 1.185 11.392 1.00 95.50 94 ILE A CA 1
ATOM 721 C C . ILE A 1 94 ? 0.814 2.344 12.062 1.00 95.50 94 ILE A C 1
ATOM 723 O O . ILE A 1 94 ? 2.041 2.384 12.050 1.00 95.50 94 ILE A O 1
ATOM 727 N N . TYR A 1 95 ? 0.061 3.259 12.677 1.00 90.38 95 TYR A N 1
ATOM 728 C CA . TYR A 1 95 ? 0.597 4.413 13.415 1.00 90.38 95 TYR A CA 1
ATOM 729 C C . TYR A 1 95 ? 1.483 5.348 12.571 1.00 90.38 95 TYR A C 1
ATOM 731 O O . TYR A 1 95 ? 2.474 5.887 13.058 1.00 90.38 95 TYR A O 1
ATOM 739 N N . PHE A 1 96 ? 1.105 5.534 11.304 1.00 89.94 96 PHE A N 1
ATOM 740 C CA . PHE A 1 96 ? 1.678 6.498 10.368 1.00 89.94 96 PHE A CA 1
ATOM 741 C C . PHE A 1 96 ? 0.661 6.792 9.241 1.00 89.94 96 PHE A C 1
ATOM 743 O O . PHE A 1 96 ? -0.050 5.860 8.852 1.00 89.94 96 PHE A O 1
ATOM 750 N N . PRO A 1 97 ? 0.605 8.011 8.670 1.00 82.19 97 PRO A N 1
ATOM 751 C CA . PRO A 1 97 ? 1.147 9.255 9.220 1.00 82.19 97 PRO A CA 1
ATOM 752 C C . PRO A 1 97 ? 0.316 9.640 10.456 1.00 82.19 97 PRO A C 1
ATOM 7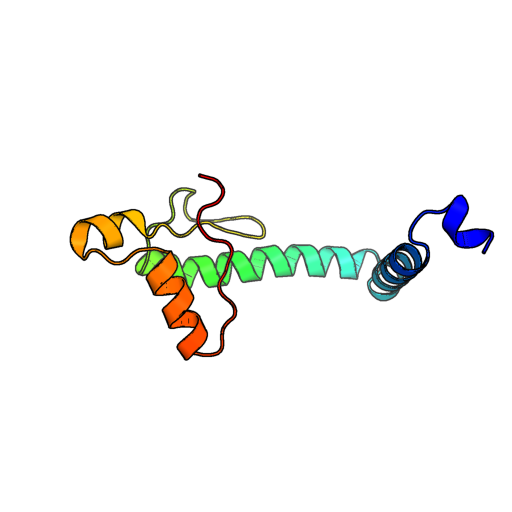54 O O . PRO A 1 97 ? -0.906 9.526 10.422 1.00 82.19 97 PRO A O 1
ATOM 757 N N . LEU A 1 98 ? 0.964 9.964 11.577 1.00 65.25 98 LEU A N 1
ATOM 758 C CA . LEU A 1 98 ? 0.268 10.247 12.843 1.00 65.25 98 LEU A CA 1
ATOM 759 C C . LEU A 1 98 ? -0.564 11.531 12.783 1.00 65.25 98 LEU A C 1
ATOM 761 O O . LEU A 1 98 ? -0.070 12.509 12.178 1.00 65.25 98 LEU A O 1
#

pLDDT: mean 92.56, std 9.58, range [56.97, 98.56]

Sequence (98 aa):
GRVRSFFGNTGVLVRMVCYLLSHGPDGLRRVAQNAVLNANYLLSRVKHILPVPDGQRCMHEFVASAAKLKADRGISAADIAKRLMDYGFHPPTIYFPL

Secondary structure (DSSP, 8-state):
-TTTTTSS-HHHHHHHHHHHHHHHHHHHHHHHHHHHHHHHHHHHHHTTTS--TT-S--SS------HHHHHHH---HHHHHHHHHHTTPPP---S---

Radius of gyration: 19.2 Å; chains: 1; bounding box: 54×27×45 Å

Foldseek 3Di:
DVCCPPPPPVVVVVVVVCVCVVQDPVNVVVVQVVLQVVQLVVLVVCCVPFPWDPDNGDGNHGDGDCPVVCVPPVQHLVNVQVVVVVVVDHGDDPPPPD